Protein AF-A0A850A2I4-F1 (afdb_monomer_lite)

Foldseek 3Di:
DPPPPPPQVLLVCCVLPCVVVVHDLVRLCVQLVHDSVQSVCSNVNNDHQDPSSVVSVVVSCVVSDPPPPRVVVVCVVPVPPD

pLDDT: mean 73.72, std 15.19, range [44.41, 91.0]

Secondary structure (DSSP, 8-state):
-----PPPHHHHHIIIIITTTT--HHHHHHHHTS-HHHHHHHHTTSS---HHHHHHHHHHHHHH---TTTHHHHHHHHTT--

Sequence (82 aa):
MPMKNPPHPGEIIRDLYIEPLELTVTQAAAGLGVSRKTLSLLLNGHAGISPEMAVRLSNFYKSVTASPRLVHFLVLCYGNCI

Radius of gyration: 12.87 Å; chains: 1; bounding box: 41×23×28 Å

Structure (mmCIF, N/CA/C/O backbone):
data_AF-A0A850A2I4-F1
#
_entry.id   AF-A0A850A2I4-F1
#
loop_
_atom_site.group_PDB
_atom_site.id
_atom_site.type_symbol
_atom_site.label_atom_id
_atom_site.label_alt_id
_atom_site.label_comp_id
_atom_site.label_asym_id
_atom_site.label_entity_id
_atom_site.label_seq_id
_atom_site.pdbx_PDB_ins_code
_atom_site.Cartn_x
_atom_site.Cartn_y
_atom_site.Cartn_z
_atom_site.occupancy
_atom_site.B_iso_or_equiv
_atom_site.auth_seq_id
_atom_site.auth_comp_id
_atom_site.auth_asym_id
_atom_site.auth_atom_id
_atom_site.pdbx_PDB_model_num
ATOM 1 N N . MET A 1 1 ? 25.751 11.266 -14.168 1.00 52.75 1 MET A N 1
ATOM 2 C CA . MET A 1 1 ? 25.401 9.833 -14.033 1.00 52.75 1 MET A CA 1
ATOM 3 C C . MET A 1 1 ? 23.894 9.750 -13.846 1.00 52.75 1 MET A C 1
ATOM 5 O O . MET A 1 1 ? 23.417 10.400 -12.922 1.00 52.75 1 MET A O 1
ATOM 9 N N . PRO A 1 2 ? 23.121 9.069 -14.711 1.00 52.44 2 PRO A N 1
ATOM 10 C CA . PRO A 1 2 ? 21.685 8.963 -14.503 1.00 52.44 2 PRO A CA 1
ATOM 11 C C . PRO A 1 2 ? 21.456 7.958 -13.374 1.00 52.44 2 PRO A C 1
ATOM 13 O O . PRO A 1 2 ? 21.560 6.751 -13.577 1.00 52.44 2 PRO A O 1
ATOM 16 N N . MET A 1 3 ? 21.195 8.454 -12.166 1.00 52.88 3 MET A N 1
ATOM 17 C CA . MET A 1 3 ? 20.637 7.629 -11.099 1.00 52.88 3 MET A CA 1
ATOM 18 C C . MET A 1 3 ? 19.232 7.218 -11.536 1.00 52.88 3 MET A C 1
ATOM 20 O O . MET A 1 3 ? 18.258 7.932 -11.317 1.00 52.88 3 MET A O 1
ATOM 24 N N . LYS A 1 4 ? 19.133 6.080 -12.223 1.00 53.06 4 LYS A N 1
ATOM 25 C CA . LYS A 1 4 ? 17.868 5.387 -12.441 1.00 53.06 4 LYS A CA 1
ATOM 26 C C . LYS A 1 4 ? 17.531 4.706 -11.121 1.00 53.06 4 LYS A C 1
ATOM 28 O O . LYS A 1 4 ? 17.867 3.548 -10.920 1.00 53.06 4 LYS A O 1
ATOM 33 N N . ASN A 1 5 ? 16.931 5.462 -10.207 1.00 54.84 5 ASN A N 1
ATOM 34 C CA . ASN A 1 5 ? 16.154 4.882 -9.124 1.00 54.84 5 ASN A CA 1
ATOM 35 C C . ASN A 1 5 ? 14.754 4.675 -9.710 1.00 54.84 5 ASN A C 1
ATOM 37 O O . ASN A 1 5 ? 13.997 5.646 -9.784 1.00 54.84 5 ASN A O 1
ATOM 41 N N . PRO A 1 6 ? 14.426 3.486 -10.257 1.00 65.06 6 PRO A N 1
ATOM 42 C CA . PRO A 1 6 ? 13.059 3.236 -10.674 1.00 65.06 6 PRO A CA 1
ATOM 43 C C . PRO A 1 6 ? 12.159 3.448 -9.448 1.00 65.06 6 PRO A C 1
ATOM 45 O O . PRO A 1 6 ? 12.508 2.969 -8.364 1.00 65.06 6 PRO A O 1
ATOM 48 N N . PRO A 1 7 ? 11.048 4.191 -9.586 1.00 67.69 7 PRO A N 1
ATOM 49 C CA . PRO A 1 7 ? 10.116 4.378 -8.485 1.00 67.69 7 PRO A CA 1
ATOM 50 C C . PRO A 1 7 ? 9.683 3.005 -7.983 1.00 67.69 7 PRO A C 1
ATOM 52 O O . PRO A 1 7 ? 9.387 2.105 -8.779 1.00 67.69 7 PRO A O 1
ATOM 55 N N . HIS A 1 8 ? 9.707 2.820 -6.664 1.00 78.62 8 HIS A N 1
ATOM 56 C CA . HIS A 1 8 ? 9.351 1.535 -6.088 1.00 78.62 8 HIS A CA 1
ATOM 57 C C . HIS A 1 8 ? 7.906 1.202 -6.496 1.00 78.62 8 HIS A C 1
ATOM 59 O O . HIS A 1 8 ? 7.045 2.084 -6.463 1.00 78.62 8 HIS A O 1
ATOM 65 N N . PRO A 1 9 ? 7.582 -0.049 -6.857 1.00 78.19 9 PRO A N 1
ATOM 66 C CA . PRO A 1 9 ? 6.259 -0.379 -7.386 1.00 78.19 9 PRO A CA 1
ATOM 67 C C . PRO A 1 9 ? 5.109 -0.040 -6.430 1.00 78.19 9 PRO A C 1
ATOM 69 O O . PRO A 1 9 ? 4.012 0.292 -6.862 1.00 78.19 9 PRO A O 1
ATOM 72 N N . GLY A 1 10 ? 5.362 -0.049 -5.123 1.00 82.50 10 GLY A N 1
ATOM 73 C CA . GLY A 1 10 ? 4.399 0.439 -4.139 1.00 82.50 10 GLY A CA 1
ATOM 74 C C . GLY A 1 10 ? 4.167 1.957 -4.148 1.00 82.50 10 GLY A C 1
ATOM 75 O O . GLY A 1 10 ? 3.044 2.379 -3.894 1.00 82.50 10 GLY A O 1
ATOM 76 N N . GLU A 1 11 ? 5.154 2.781 -4.510 1.00 82.19 11 GLU A N 1
ATOM 77 C CA . GLU A 1 11 ? 4.929 4.222 -4.709 1.00 82.19 11 GLU A CA 1
ATOM 78 C C . GLU A 1 11 ? 4.065 4.481 -5.944 1.00 82.19 11 GLU A C 1
ATOM 80 O O . GLU A 1 11 ? 3.172 5.322 -5.905 1.00 82.19 11 GLU A O 1
ATOM 85 N N . ILE A 1 12 ? 4.256 3.690 -7.004 1.00 82.69 12 ILE A N 1
ATOM 86 C CA . ILE A 1 12 ? 3.420 3.742 -8.211 1.00 82.69 12 ILE A CA 1
ATOM 87 C C . ILE A 1 12 ? 1.959 3.419 -7.864 1.00 82.69 12 ILE A C 1
ATOM 89 O O . ILE A 1 12 ? 1.039 4.064 -8.353 1.00 82.69 12 ILE A O 1
ATOM 93 N N . ILE A 1 13 ? 1.726 2.445 -6.981 1.00 81.00 13 ILE A N 1
ATOM 94 C CA . ILE A 1 13 ? 0.372 2.092 -6.531 1.00 81.00 13 ILE A CA 1
ATOM 95 C C . ILE A 1 13 ? -0.280 3.244 -5.749 1.00 81.00 13 ILE A C 1
ATOM 97 O O . ILE A 1 13 ? -1.488 3.462 -5.868 1.00 81.00 13 ILE A O 1
ATOM 101 N N . ARG A 1 14 ? 0.498 3.994 -4.958 1.00 82.62 14 ARG A N 1
ATOM 102 C CA . ARG A 1 14 ? -0.000 5.180 -4.246 1.00 82.62 14 ARG A CA 1
ATOM 103 C C . ARG A 1 14 ? -0.511 6.229 -5.234 1.00 82.62 14 ARG A C 1
ATOM 105 O O . ARG A 1 14 ? -1.662 6.640 -5.128 1.00 82.62 14 ARG A O 1
ATOM 112 N N . ASP A 1 15 ? 0.330 6.585 -6.195 1.00 81.69 15 ASP A N 1
ATOM 113 C CA . ASP A 1 15 ? 0.084 7.650 -7.171 1.00 81.69 15 ASP A CA 1
ATOM 114 C C . ASP A 1 15 ? -1.064 7.293 -8.133 1.00 81.69 15 ASP A C 1
ATOM 116 O O . ASP A 1 15 ? -1.985 8.073 -8.354 1.00 81.69 15 ASP A O 1
ATOM 120 N N . LEU A 1 16 ? -1.088 6.050 -8.629 1.00 78.88 16 LEU A N 1
ATOM 121 C CA . LEU A 1 16 ? -2.078 5.617 -9.620 1.00 78.88 16 LEU A CA 1
ATOM 122 C C . LEU A 1 16 ? -3.439 5.233 -9.037 1.00 78.88 16 LEU A C 1
ATOM 124 O O . LEU A 1 16 ? -4.415 5.164 -9.787 1.00 78.88 16 LEU A O 1
ATOM 128 N N . TYR A 1 17 ? -3.520 4.932 -7.739 1.00 77.38 17 TYR A N 1
ATOM 129 C CA . TYR A 1 17 ? -4.759 4.430 -7.145 1.00 77.38 17 TYR A CA 1
ATOM 130 C C . TYR A 1 17 ? -5.166 5.115 -5.852 1.00 77.38 17 TYR A C 1
ATOM 132 O O . TYR A 1 17 ? -6.336 5.441 -5.702 1.00 77.38 17 TYR A O 1
ATOM 140 N N . ILE A 1 18 ? -4.256 5.302 -4.897 1.00 81.31 18 ILE A N 1
ATOM 141 C CA . ILE A 1 18 ? -4.624 5.852 -3.586 1.00 81.31 18 ILE A CA 1
ATOM 142 C C . ILE A 1 18 ? -4.998 7.332 -3.716 1.00 81.31 18 ILE A C 1
ATOM 144 O O . ILE A 1 18 ? -6.036 7.730 -3.192 1.00 81.31 18 ILE A O 1
ATOM 148 N N . GLU A 1 19 ? -4.206 8.113 -4.453 1.00 81.25 19 GLU A N 1
ATOM 149 C CA . GLU A 1 19 ? -4.482 9.535 -4.695 1.00 81.25 19 GLU A CA 1
ATOM 150 C C . GLU A 1 19 ? -5.753 9.786 -5.528 1.00 81.25 19 GLU A C 1
ATOM 152 O O . GLU A 1 19 ? -6.621 10.513 -5.048 1.00 81.25 19 GLU A O 1
ATOM 157 N N . PRO A 1 20 ? -5.958 9.170 -6.712 1.00 80.88 20 PRO A N 1
ATOM 158 C CA . PRO A 1 20 ? -7.140 9.454 -7.529 1.00 80.88 20 PRO A CA 1
ATOM 159 C C . PRO A 1 20 ? -8.448 8.881 -6.973 1.00 80.88 20 PRO A C 1
ATOM 161 O O . PRO A 1 20 ? -9.518 9.342 -7.361 1.00 80.88 20 PRO A O 1
ATOM 164 N N . LEU A 1 21 ? -8.391 7.866 -6.102 1.00 78.12 21 LEU A N 1
ATOM 165 C CA . LEU A 1 21 ? -9.580 7.323 -5.432 1.00 78.12 21 LEU A CA 1
ATOM 166 C C . LEU A 1 21 ? -9.834 7.974 -4.064 1.00 78.12 21 LEU A C 1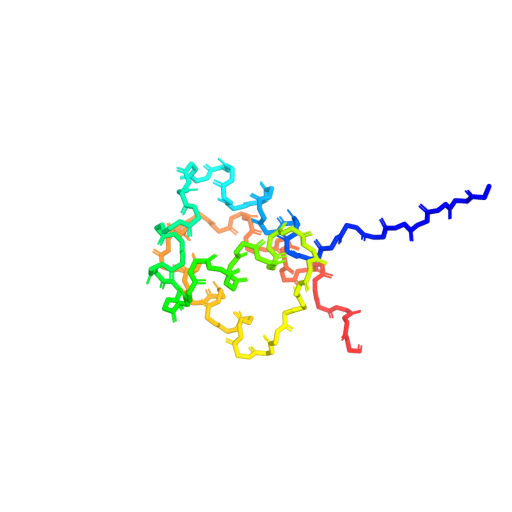
ATOM 168 O O . LEU A 1 21 ? -10.782 7.575 -3.389 1.00 78.12 21 LEU A O 1
ATOM 172 N N . GLU A 1 22 ? -8.980 8.915 -3.639 1.00 81.38 22 GLU A N 1
ATOM 173 C CA . GLU A 1 22 ? -9.011 9.553 -2.314 1.00 81.38 22 GLU A CA 1
ATOM 174 C C . GLU A 1 22 ? -9.145 8.533 -1.164 1.00 81.38 22 GLU A C 1
ATOM 176 O O . GLU A 1 22 ? -9.751 8.785 -0.118 1.00 81.38 22 GLU A O 1
ATOM 181 N N . LEU A 1 23 ? -8.585 7.333 -1.357 1.00 82.06 23 LEU A N 1
ATOM 182 C CA . LEU A 1 23 ? -8.704 6.244 -0.397 1.00 82.06 23 LEU A CA 1
ATOM 183 C C . LEU A 1 23 ? -7.702 6.435 0.729 1.00 82.06 23 LEU A C 1
ATOM 185 O O . LEU A 1 23 ? -6.518 6.693 0.520 1.00 82.06 23 LEU A O 1
ATOM 189 N N . THR A 1 24 ? -8.135 6.191 1.960 1.00 86.69 24 THR A N 1
ATOM 190 C C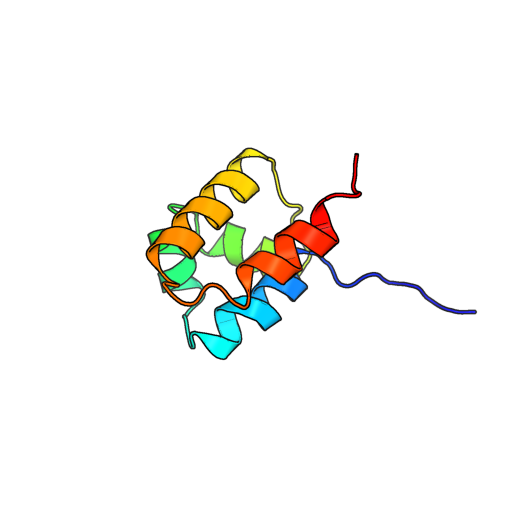A . THR A 1 24 ? -7.174 6.106 3.059 1.00 86.69 24 THR A CA 1
ATOM 191 C C . THR A 1 24 ? -6.424 4.773 3.010 1.00 86.69 24 THR A C 1
ATOM 193 O O . THR A 1 24 ? -6.994 3.723 2.705 1.00 86.69 24 THR A O 1
ATOM 196 N N . VAL A 1 25 ? -5.147 4.780 3.414 1.00 85.88 25 VAL A N 1
ATOM 197 C CA . VAL A 1 25 ? -4.318 3.563 3.584 1.00 85.88 25 VAL A CA 1
ATOM 198 C C . VAL A 1 25 ? -5.049 2.511 4.429 1.00 85.88 25 VAL A C 1
ATOM 200 O O . VAL A 1 25 ? -4.927 1.316 4.186 1.00 85.88 25 VAL A O 1
ATOM 203 N N . THR A 1 26 ? -5.840 2.947 5.412 1.00 86.88 26 THR A N 1
ATOM 204 C CA . THR A 1 26 ? -6.640 2.069 6.272 1.00 86.88 26 THR A CA 1
ATOM 205 C C . THR A 1 26 ? -7.784 1.394 5.512 1.00 86.88 26 THR A C 1
ATOM 207 O O . THR A 1 26 ? -7.964 0.188 5.657 1.00 86.88 26 THR A O 1
ATOM 210 N N . GLN A 1 27 ? -8.533 2.136 4.691 1.00 85.88 27 GLN A N 1
ATOM 211 C CA . GLN A 1 27 ? -9.627 1.582 3.882 1.00 85.88 27 GLN A CA 1
ATOM 212 C C . GLN A 1 27 ? -9.105 0.633 2.803 1.00 85.88 27 GLN A C 1
ATOM 214 O O . GLN A 1 27 ? -9.637 -0.464 2.643 1.00 85.88 27 GLN A O 1
ATOM 219 N N . ALA A 1 28 ? -8.023 1.015 2.120 1.00 84.81 28 ALA A N 1
ATOM 220 C CA . ALA A 1 28 ? -7.369 0.152 1.143 1.00 84.81 28 ALA A CA 1
ATOM 221 C C . ALA A 1 28 ? -6.854 -1.138 1.800 1.00 84.81 28 ALA A C 1
ATOM 223 O O . ALA A 1 28 ? -7.091 -2.231 1.295 1.00 84.81 28 ALA A O 1
ATOM 224 N N . ALA A 1 29 ? -6.215 -1.036 2.970 1.00 88.62 29 ALA A N 1
ATOM 225 C CA . ALA A 1 29 ? -5.730 -2.199 3.709 1.00 88.62 29 ALA A CA 1
ATOM 226 C C . ALA A 1 29 ? -6.873 -3.130 4.151 1.00 88.62 29 ALA A C 1
ATOM 228 O O . ALA A 1 29 ? -6.749 -4.348 4.021 1.00 88.62 29 ALA A O 1
ATOM 229 N N . ALA A 1 30 ? -7.995 -2.565 4.610 1.00 87.25 30 ALA A N 1
ATOM 230 C CA . ALA A 1 30 ? -9.181 -3.329 4.987 1.00 87.25 30 ALA A CA 1
ATOM 231 C C . ALA A 1 30 ? -9.783 -4.082 3.790 1.00 87.25 30 ALA A C 1
ATOM 233 O O . ALA A 1 30 ? -10.064 -5.272 3.901 1.00 87.25 30 ALA A O 1
ATOM 234 N N . GLY A 1 31 ? -9.910 -3.427 2.633 1.00 84.31 31 GLY A N 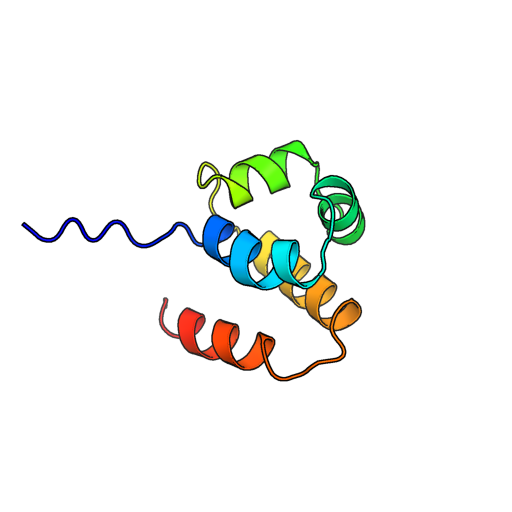1
ATOM 235 C CA . GLY A 1 31 ? -10.418 -4.065 1.417 1.00 84.31 31 GLY A CA 1
ATOM 236 C C . GLY A 1 31 ? -9.467 -5.098 0.802 1.00 84.31 31 GLY A C 1
ATOM 237 O O . GLY A 1 31 ? -9.913 -6.062 0.188 1.00 84.31 31 GLY A O 1
ATOM 238 N N . LEU A 1 32 ? -8.159 -4.943 1.019 1.00 84.38 32 LEU A N 1
ATOM 239 C CA . LEU A 1 32 ? -7.129 -5.908 0.618 1.00 84.38 32 LEU A CA 1
ATOM 240 C C . LEU A 1 32 ? -6.960 -7.069 1.614 1.00 84.38 32 LEU A C 1
ATOM 242 O O . LEU A 1 32 ? -6.254 -8.035 1.310 1.00 84.38 32 LEU A O 1
ATOM 246 N N . GLY A 1 33 ? -7.559 -6.980 2.806 1.00 87.94 33 GLY A N 1
ATOM 247 C CA . GLY A 1 33 ? -7.371 -7.958 3.880 1.00 87.94 33 GLY A CA 1
ATOM 248 C C . GLY A 1 33 ? -5.921 -8.029 4.373 1.00 87.94 33 GLY A C 1
ATOM 249 O O . GLY A 1 33 ? -5.410 -9.113 4.660 1.00 87.94 33 GLY A O 1
ATOM 250 N N . VAL A 1 34 ? -5.224 -6.890 4.417 1.00 88.81 34 VAL A N 1
ATOM 251 C CA . VAL A 1 34 ? -3.830 -6.787 4.880 1.00 88.81 34 VAL A CA 1
ATOM 252 C C . VAL A 1 34 ? -3.708 -5.793 6.026 1.00 88.81 34 VAL A C 1
ATOM 254 O O . VAL A 1 34 ? -4.506 -4.872 6.171 1.00 88.81 34 VAL A O 1
ATOM 257 N N . SER A 1 35 ? -2.670 -5.940 6.846 1.00 90.69 35 SER A N 1
ATOM 258 C CA . SER A 1 35 ? -2.391 -4.972 7.906 1.00 90.69 35 SER A CA 1
ATOM 259 C C . SER A 1 35 ? -2.022 -3.607 7.320 1.00 90.69 35 SER A C 1
ATOM 261 O O . SER A 1 35 ? -1.202 -3.514 6.404 1.00 90.69 35 SER A O 1
ATOM 263 N N . ARG A 1 36 ? -2.529 -2.524 7.926 1.00 91.00 36 ARG A N 1
ATOM 264 C CA . ARG A 1 36 ? -2.169 -1.135 7.571 1.00 91.00 36 ARG A CA 1
ATOM 265 C C . ARG A 1 36 ? -0.653 -0.919 7.526 1.00 91.00 36 ARG A C 1
ATOM 267 O O . ARG A 1 36 ? -0.162 -0.210 6.654 1.00 91.00 36 ARG A O 1
ATOM 274 N N . LYS A 1 37 ? 0.092 -1.547 8.445 1.00 90.50 37 LYS A N 1
ATOM 275 C CA . LYS A 1 37 ? 1.563 -1.495 8.479 1.00 90.50 37 LYS A CA 1
ATOM 276 C C . LYS A 1 37 ? 2.180 -2.081 7.206 1.00 90.50 37 LYS A C 1
ATOM 278 O O . LYS A 1 37 ? 3.069 -1.462 6.639 1.00 90.50 37 LYS A O 1
ATOM 283 N N . THR A 1 38 ? 1.683 -3.226 6.739 1.00 88.94 38 THR A N 1
ATOM 284 C CA . THR A 1 38 ? 2.154 -3.886 5.514 1.00 88.94 38 THR A CA 1
ATOM 285 C C . THR A 1 38 ? 1.887 -3.025 4.288 1.00 88.94 38 THR A C 1
ATOM 287 O O . THR A 1 38 ? 2.796 -2.808 3.493 1.00 88.94 38 THR A O 1
ATOM 290 N N . LEU A 1 39 ? 0.672 -2.475 4.170 1.00 88.75 39 LEU A N 1
ATOM 291 C CA . LEU A 1 39 ? 0.341 -1.569 3.070 1.00 88.75 39 LEU A CA 1
ATOM 292 C C . LEU A 1 39 ? 1.222 -0.313 3.112 1.00 88.75 39 LEU A C 1
ATOM 294 O O . LEU A 1 39 ? 1.788 0.074 2.101 1.00 88.75 39 LEU A O 1
ATOM 298 N N . SER A 1 40 ? 1.404 0.285 4.290 1.00 89.19 40 SER A N 1
ATOM 299 C CA . SER A 1 40 ? 2.256 1.465 4.464 1.00 89.19 40 SER A CA 1
ATOM 300 C C . SER A 1 40 ? 3.714 1.198 4.073 1.00 89.19 40 SER A C 1
ATOM 302 O O . SER A 1 40 ? 4.312 1.999 3.363 1.00 89.19 40 SER A O 1
ATOM 304 N N . LEU A 1 41 ? 4.295 0.067 4.486 1.00 89.25 41 LEU A N 1
ATOM 305 C CA . LEU A 1 41 ? 5.663 -0.302 4.104 1.00 89.25 41 LEU A CA 1
ATOM 306 C C . LEU A 1 41 ? 5.798 -0.484 2.590 1.00 89.25 41 LEU A C 1
ATOM 308 O O . LEU A 1 41 ? 6.782 -0.038 2.011 1.00 89.25 41 LEU A O 1
ATOM 312 N N . LEU A 1 42 ? 4.797 -1.089 1.952 1.00 87.12 42 LEU A N 1
ATOM 313 C CA . LEU A 1 42 ? 4.764 -1.278 0.507 1.00 87.12 42 LEU A CA 1
ATOM 314 C C . LEU A 1 42 ? 4.690 0.070 -0.224 1.00 87.12 42 LEU A C 1
ATOM 316 O O . LEU A 1 42 ? 5.539 0.345 -1.069 1.00 87.12 42 LEU A O 1
ATOM 320 N N . LEU A 1 43 ? 3.753 0.942 0.165 1.00 85.69 43 LEU A N 1
ATOM 321 C CA . LEU A 1 43 ? 3.563 2.272 -0.433 1.00 85.69 43 LEU A CA 1
ATOM 322 C C . LEU A 1 43 ? 4.764 3.211 -0.239 1.00 85.69 43 LEU A C 1
ATOM 324 O O . LEU A 1 43 ? 4.956 4.108 -1.048 1.00 85.69 43 LEU A O 1
ATOM 328 N N . ASN A 1 44 ? 5.561 3.018 0.816 1.00 86.88 44 ASN A N 1
ATOM 329 C CA . ASN A 1 44 ? 6.781 3.793 1.079 1.00 86.88 44 ASN A CA 1
ATOM 330 C C . ASN A 1 44 ? 8.057 3.129 0.533 1.00 86.88 44 ASN A C 1
ATOM 332 O O . ASN A 1 44 ? 9.158 3.570 0.838 1.00 86.88 44 ASN A O 1
ATOM 336 N N . GLY A 1 45 ? 7.931 2.043 -0.229 1.00 83.38 45 GLY A N 1
ATOM 337 C CA . GLY A 1 45 ? 9.072 1.382 -0.858 1.00 83.38 45 GLY A CA 1
ATOM 338 C C . GLY A 1 45 ? 9.971 0.560 0.057 1.00 83.38 45 GLY A C 1
ATOM 339 O O . GLY A 1 45 ? 11.076 0.189 -0.323 1.00 83.38 45 GLY A O 1
ATOM 340 N N . HIS A 1 46 ? 9.487 0.232 1.252 1.00 84.62 46 HIS A N 1
ATOM 341 C CA . HIS A 1 46 ? 10.188 -0.603 2.225 1.00 84.62 46 HIS A CA 1
ATOM 342 C C . HIS A 1 46 ? 9.789 -2.085 2.157 1.00 84.62 46 HIS A C 1
ATOM 344 O O . HIS A 1 46 ? 10.380 -2.906 2.855 1.00 84.62 46 HIS A O 1
ATOM 350 N N . ALA A 1 47 ? 8.780 -2.447 1.357 1.00 82.38 47 ALA A N 1
ATOM 351 C CA . ALA A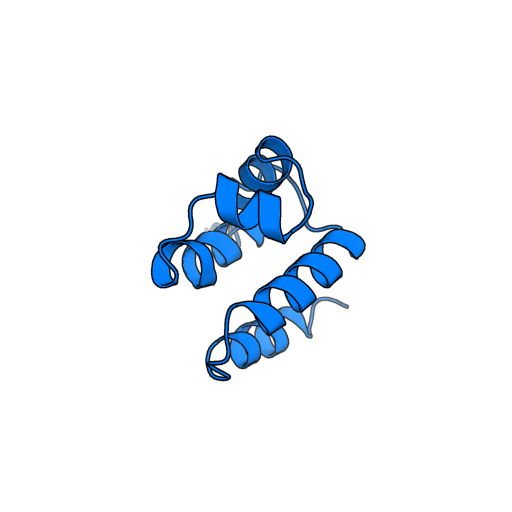 1 47 ? 8.349 -3.830 1.168 1.00 82.38 47 ALA A CA 1
ATOM 352 C C . ALA A 1 47 ? 8.037 -4.126 -0.302 1.00 82.38 47 ALA A C 1
ATOM 354 O O . ALA A 1 47 ? 7.258 -3.409 -0.925 1.00 82.38 47 ALA A O 1
ATOM 355 N N . GLY A 1 48 ? 8.599 -5.217 -0.826 1.00 80.12 48 GLY A N 1
ATOM 356 C CA . GLY A 1 48 ? 8.316 -5.700 -2.176 1.00 80.12 48 GLY A CA 1
ATOM 357 C C . GLY A 1 48 ? 6.908 -6.289 -2.328 1.00 80.12 48 GLY A C 1
ATOM 358 O O . GLY A 1 48 ? 6.219 -6.590 -1.351 1.00 80.12 48 GLY A O 1
ATOM 359 N N . ILE A 1 49 ? 6.482 -6.473 -3.578 1.00 81.00 49 ILE A N 1
ATOM 360 C CA . ILE A 1 49 ? 5.192 -7.086 -3.911 1.00 81.00 49 ILE A CA 1
ATOM 361 C C . ILE A 1 49 ? 5.379 -8.600 -4.030 1.00 81.00 49 ILE A C 1
ATOM 363 O O . ILE A 1 49 ? 5.955 -9.086 -5.000 1.00 81.00 49 ILE A O 1
ATOM 367 N N . SER A 1 50 ? 4.855 -9.354 -3.065 1.00 83.38 50 SER A N 1
ATOM 368 C CA . SER A 1 50 ? 4.733 -10.811 -3.193 1.00 83.38 50 SER A CA 1
ATOM 369 C C . SER A 1 50 ? 3.645 -11.181 -4.214 1.00 83.38 50 SER A C 1
ATOM 371 O O . SER A 1 50 ? 2.659 -10.450 -4.336 1.00 83.38 50 SER A O 1
ATOM 373 N N . PRO A 1 51 ? 3.738 -12.336 -4.895 1.00 80.50 51 PRO A N 1
ATOM 374 C CA . PRO A 1 51 ? 2.721 -12.779 -5.856 1.00 80.50 51 PRO A CA 1
ATOM 375 C C . PRO A 1 51 ? 1.312 -12.859 -5.244 1.00 80.50 51 PRO A C 1
ATOM 377 O O . PRO A 1 51 ? 0.346 -12.419 -5.864 1.00 80.50 51 PRO A O 1
ATOM 380 N N . GLU A 1 52 ? 1.180 -13.303 -3.990 1.00 83.06 52 GLU A N 1
ATOM 381 C CA . GLU A 1 52 ? -0.101 -13.258 -3.265 1.00 83.06 52 GLU A CA 1
ATOM 382 C C . GLU A 1 52 ? -0.651 -11.832 -3.108 1.00 83.06 52 GLU A C 1
ATOM 384 O O . GLU A 1 52 ? -1.855 -11.608 -3.235 1.00 83.06 52 GLU A O 1
ATOM 389 N N . MET A 1 53 ? 0.225 -1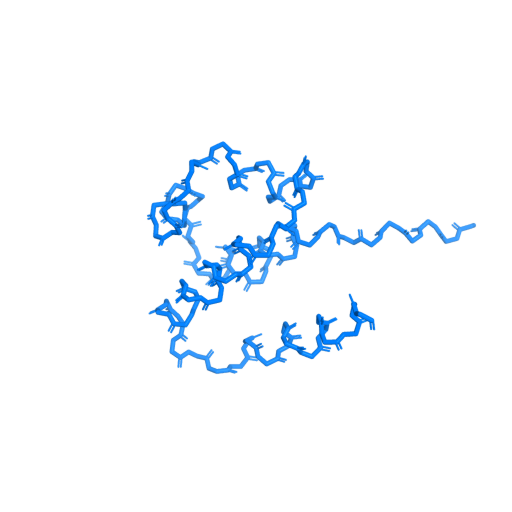0.855 -2.860 1.00 85.44 53 MET A N 1
ATOM 390 C CA . MET A 1 53 ? -0.154 -9.447 -2.731 1.00 85.44 53 MET A CA 1
ATOM 391 C C . MET A 1 53 ? -0.606 -8.873 -4.076 1.00 85.44 53 MET A C 1
ATOM 393 O O . MET A 1 53 ? -1.593 -8.143 -4.124 1.00 85.44 53 MET A O 1
ATOM 397 N N . ALA A 1 54 ? 0.059 -9.246 -5.173 1.00 84.06 54 ALA A N 1
ATOM 398 C CA . ALA A 1 54 ? -0.327 -8.840 -6.523 1.00 84.06 54 ALA A CA 1
ATOM 399 C C . ALA A 1 54 ? -1.737 -9.335 -6.893 1.00 84.06 54 ALA A C 1
ATOM 401 O O . ALA A 1 54 ? -2.536 -8.575 -7.443 1.00 84.06 54 ALA A O 1
ATOM 402 N N . VAL A 1 55 ? -2.078 -10.578 -6.537 1.00 84.75 55 VAL A N 1
ATOM 403 C CA . VAL A 1 55 ? -3.423 -11.133 -6.774 1.00 84.75 55 VAL A CA 1
ATOM 404 C C . VAL A 1 55 ? -4.479 -10.399 -5.945 1.00 84.75 55 VAL A C 1
ATOM 406 O O . VAL A 1 55 ? -5.526 -10.026 -6.479 1.00 84.75 55 VAL A O 1
ATOM 409 N N . ARG A 1 56 ? -4.204 -10.135 -4.659 1.00 84.75 56 ARG A N 1
ATOM 410 C CA . ARG A 1 56 ? -5.118 -9.371 -3.788 1.00 84.75 56 ARG A CA 1
ATOM 411 C C . ARG A 1 56 ? -5.354 -7.961 -4.321 1.00 84.75 56 ARG A C 1
ATOM 413 O O . ARG A 1 56 ? -6.505 -7.543 -4.412 1.00 84.75 56 ARG A O 1
ATOM 420 N N . LEU A 1 57 ? -4.290 -7.273 -4.741 1.00 82.69 57 LEU A N 1
ATOM 421 C CA . LEU A 1 57 ? -4.366 -5.960 -5.387 1.00 82.69 57 LEU A CA 1
ATOM 422 C C . LEU A 1 57 ? -5.210 -6.017 -6.661 1.00 82.69 57 LEU A C 1
ATOM 424 O O . LEU A 1 57 ? -6.144 -5.233 -6.799 1.00 82.69 57 LEU A O 1
ATOM 428 N N . SER A 1 58 ? -4.954 -6.976 -7.555 1.00 82.44 58 SER A N 1
ATOM 429 C CA . SER A 1 58 ? -5.729 -7.134 -8.793 1.00 82.44 58 SER A CA 1
ATOM 430 C C . SER A 1 58 ? -7.226 -7.305 -8.521 1.00 82.44 58 SER A C 1
ATOM 432 O O . SER A 1 58 ? -8.048 -6.645 -9.156 1.00 82.44 58 SER A O 1
ATOM 434 N N . ASN A 1 59 ? -7.594 -8.147 -7.554 1.00 82.69 59 ASN A N 1
ATOM 435 C CA . ASN A 1 59 ? -8.995 -8.402 -7.217 1.00 82.69 59 ASN A CA 1
ATOM 436 C C . ASN A 1 59 ? -9.661 -7.202 -6.536 1.00 82.69 59 ASN A C 1
ATOM 438 O O . ASN A 1 59 ? -10.781 -6.838 -6.896 1.00 82.69 59 ASN A O 1
ATOM 442 N N . PHE A 1 60 ? -8.963 -6.556 -5.602 1.00 83.12 60 PHE A N 1
ATOM 443 C CA . PHE A 1 60 ? -9.452 -5.347 -4.949 1.00 83.12 60 PHE A CA 1
ATOM 444 C C . PHE A 1 60 ? -9.703 -4.233 -5.971 1.00 83.12 60 PHE A C 1
ATOM 446 O O . PHE A 1 60 ? -10.804 -3.684 -6.020 1.00 83.12 60 PHE A O 1
ATOM 453 N N . TYR A 1 61 ? -8.753 -3.972 -6.873 1.00 74.75 61 TYR A N 1
ATOM 454 C CA . TYR A 1 61 ? -8.929 -2.956 -7.913 1.00 74.75 61 TYR A CA 1
ATOM 455 C C . TYR A 1 61 ? -10.026 -3.299 -8.920 1.00 74.75 61 TYR A C 1
ATOM 457 O O . TYR A 1 61 ? -10.778 -2.407 -9.314 1.00 74.75 61 TYR A O 1
ATOM 465 N N . LYS A 1 62 ? -10.193 -4.573 -9.292 1.00 72.50 62 LYS A N 1
ATOM 466 C CA . LYS A 1 62 ? -11.342 -4.998 -10.109 1.00 72.50 62 LYS A CA 1
ATOM 467 C C . LYS A 1 62 ? -12.681 -4.679 -9.437 1.00 72.50 62 LYS A C 1
ATOM 469 O O . LYS A 1 62 ? -13.628 -4.342 -10.137 1.00 72.50 62 LYS A O 1
ATOM 474 N N . SER A 1 63 ? -12.758 -4.773 -8.107 1.00 70.81 63 SER A N 1
ATOM 475 C CA . SER A 1 63 ? -13.987 -4.468 -7.360 1.00 70.81 63 SER A CA 1
ATOM 476 C C . SER A 1 63 ? -14.233 -2.970 -7.144 1.00 70.81 63 SER A C 1
ATOM 478 O O . SER A 1 63 ? -15.382 -2.543 -7.140 1.00 70.81 63 SER A O 1
ATOM 480 N N . VAL A 1 64 ? -13.174 -2.167 -6.991 1.00 68.25 64 VAL A N 1
ATOM 481 C CA . VAL A 1 64 ? -13.269 -0.726 -6.681 1.00 68.25 64 VAL A CA 1
ATOM 482 C C . VAL A 1 64 ? -13.409 0.139 -7.934 1.00 68.25 64 VAL A C 1
ATOM 484 O O . VAL A 1 64 ? -14.084 1.164 -7.907 1.00 68.25 64 VAL A O 1
ATOM 487 N N . THR A 1 65 ? -12.799 -0.264 -9.048 1.00 56.72 65 THR A N 1
ATOM 488 C CA . THR A 1 65 ? -12.761 0.541 -10.275 1.00 56.72 65 THR A CA 1
ATOM 489 C C . THR A 1 65 ? -13.483 -0.156 -11.422 1.00 56.72 65 THR A C 1
ATOM 491 O O . THR A 1 65 ? -12.901 -0.953 -12.148 1.00 56.72 65 THR A O 1
ATOM 494 N N . ALA A 1 66 ? -14.734 0.242 -11.671 1.00 53.47 66 ALA A N 1
ATOM 495 C CA . ALA A 1 66 ? -15.449 -0.034 -12.925 1.00 53.47 66 ALA A CA 1
ATOM 496 C C . ALA A 1 66 ? -14.938 0.823 -14.114 1.00 53.47 66 ALA A C 1
ATOM 498 O O . ALA A 1 66 ? -15.545 0.836 -15.181 1.00 53.47 66 ALA A O 1
ATOM 499 N N . SER A 1 67 ? -13.828 1.555 -13.940 1.00 46.7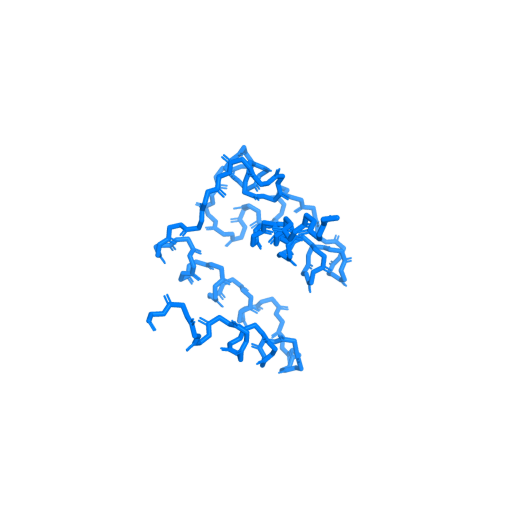8 67 SER A N 1
ATOM 500 C CA . SER A 1 67 ? -13.187 2.393 -14.959 1.00 46.78 67 SER A CA 1
ATOM 501 C C . SER A 1 67 ? -12.018 1.639 -15.622 1.00 46.78 67 SER A C 1
ATOM 503 O O . SER A 1 67 ? -10.943 1.517 -15.029 1.00 46.78 67 SER A O 1
ATOM 505 N N . PRO A 1 68 ? -12.178 1.134 -16.861 1.00 50.31 68 PRO A N 1
ATOM 506 C CA . PRO A 1 68 ? -11.212 0.249 -17.522 1.00 50.31 68 PRO A CA 1
ATOM 507 C C . PRO A 1 68 ? -9.922 0.935 -18.007 1.00 50.31 68 PRO A C 1
ATOM 509 O O . PRO A 1 68 ? -9.043 0.266 -18.549 1.00 50.31 68 PRO A O 1
ATOM 512 N N . ARG A 1 69 ? -9.770 2.257 -17.839 1.00 48.91 69 ARG A N 1
ATOM 513 C CA . ARG A 1 69 ? -8.658 3.009 -18.451 1.00 48.91 69 ARG A CA 1
ATOM 514 C C . ARG A 1 69 ? -7.319 2.902 -17.710 1.00 48.91 69 ARG A C 1
ATOM 516 O O . ARG A 1 69 ? -6.288 2.998 -18.364 1.00 48.91 69 ARG A O 1
ATOM 523 N N . LEU A 1 70 ? -7.308 2.662 -16.396 1.00 50.94 70 LEU A N 1
ATOM 524 C CA . LEU A 1 70 ? -6.068 2.645 -15.593 1.00 50.94 70 LEU A CA 1
ATOM 525 C C . LEU A 1 70 ? -5.445 1.248 -15.439 1.00 50.94 70 LEU A C 1
ATOM 527 O O . LEU A 1 70 ? -4.224 1.108 -15.442 1.00 50.94 70 LEU A O 1
ATOM 531 N N . VAL A 1 71 ? -6.261 0.189 -15.387 1.00 53.44 71 VAL A N 1
ATOM 532 C CA . VAL A 1 71 ? -5.770 -1.199 -15.241 1.00 53.44 71 VAL A CA 1
ATOM 533 C C . VAL A 1 71 ? -4.987 -1.660 -16.479 1.00 53.44 71 VAL A C 1
ATOM 535 O O . VAL A 1 71 ? -4.052 -2.451 -16.371 1.00 53.44 71 VAL A O 1
ATOM 538 N N . HIS A 1 72 ? -5.325 -1.112 -17.651 1.00 49.66 72 HIS A N 1
ATOM 539 C CA . HIS A 1 72 ? -4.639 -1.374 -18.916 1.00 49.66 72 HIS A CA 1
ATOM 540 C C . HIS A 1 72 ? -3.166 -0.927 -18.883 1.00 49.66 72 HIS A C 1
ATOM 542 O O . HIS A 1 72 ? -2.300 -1.618 -19.412 1.00 49.66 72 HIS A O 1
ATOM 548 N N . PHE A 1 73 ? -2.862 0.185 -18.205 1.00 51.88 73 PHE A N 1
ATOM 549 C CA . PHE A 1 73 ? -1.497 0.708 -18.116 1.00 51.88 73 PHE A CA 1
ATOM 550 C C . PHE A 1 73 ? -0.609 -0.141 -17.201 1.00 51.88 73 PHE A C 1
ATOM 552 O O . PHE A 1 73 ? 0.555 -0.382 -17.513 1.00 51.88 73 PHE A O 1
ATOM 559 N N . LEU A 1 74 ? -1.166 -0.662 -16.104 1.00 53.59 74 LEU A N 1
ATOM 560 C CA . LEU A 1 74 ? -0.394 -1.471 -15.164 1.00 53.59 74 LEU A CA 1
ATOM 561 C C . LEU A 1 74 ? -0.105 -2.874 -15.711 1.00 53.59 74 LEU A C 1
ATOM 563 O O . LEU A 1 74 ? 1.003 -3.367 -15.540 1.00 53.59 74 LEU A O 1
ATOM 567 N N . VAL A 1 75 ? -1.039 -3.482 -16.453 1.00 53.91 75 VAL A N 1
ATOM 568 C CA . VAL A 1 75 ? -0.790 -4.761 -17.148 1.00 53.91 75 VAL A CA 1
ATOM 569 C C . VAL A 1 75 ? 0.252 -4.601 -18.263 1.00 53.91 75 VAL A C 1
ATOM 571 O O . VAL A 1 75 ? 1.106 -5.471 -18.420 1.00 53.91 75 VAL A O 1
ATOM 574 N N . LEU A 1 76 ? 0.246 -3.479 -18.993 1.00 51.31 76 LEU A N 1
ATOM 575 C CA . LEU A 1 76 ? 1.243 -3.209 -20.035 1.00 51.31 76 LEU A CA 1
ATOM 576 C C . LEU A 1 76 ? 2.641 -2.901 -19.475 1.00 51.31 76 LEU A C 1
ATOM 578 O O . LEU A 1 76 ? 3.628 -3.336 -20.063 1.00 51.31 76 LEU A O 1
ATOM 582 N N . CYS A 1 77 ? 2.751 -2.197 -18.343 1.00 47.19 77 CYS A N 1
ATOM 583 C CA . CYS A 1 77 ? 4.051 -1.902 -17.727 1.00 47.19 77 CYS A CA 1
ATOM 584 C C . CYS A 1 77 ? 4.645 -3.080 -16.939 1.00 47.19 77 CYS A C 1
ATOM 586 O O . CYS A 1 77 ? 5.867 -3.186 -16.864 1.00 47.19 77 CYS A O 1
ATOM 588 N N . TYR A 1 78 ? 3.823 -3.964 -16.361 1.00 53.12 78 TYR A N 1
ATOM 589 C CA . TYR A 1 78 ? 4.300 -5.102 -15.557 1.00 53.12 78 TYR A CA 1
ATOM 590 C C . TYR A 1 78 ? 4.401 -6.430 -16.325 1.00 53.12 78 TYR A C 1
ATOM 592 O O . TYR A 1 78 ? 4.930 -7.403 -15.791 1.00 53.12 78 TYR A O 1
ATOM 600 N N . GLY A 1 79 ? 3.943 -6.480 -17.581 1.00 45.75 79 GLY A N 1
ATOM 601 C CA . GLY A 1 79 ? 4.023 -7.664 -18.446 1.00 45.75 79 GLY A CA 1
ATOM 602 C C . GLY A 1 79 ? 5.427 -8.019 -18.960 1.00 45.75 79 GLY A C 1
ATOM 603 O O . GLY A 1 79 ? 5.541 -8.934 -19.766 1.00 45.75 79 GLY A O 1
ATOM 604 N N . ASN A 1 80 ? 6.482 -7.319 -18.525 1.00 45.19 80 ASN A N 1
ATOM 605 C CA . ASN A 1 80 ? 7.865 -7.533 -18.981 1.00 45.19 80 ASN A CA 1
ATOM 606 C C . ASN A 1 80 ? 8.866 -7.670 -17.814 1.00 45.19 80 ASN A C 1
ATOM 608 O O . ASN A 1 80 ? 10.005 -7.219 -17.893 1.00 45.19 80 ASN A O 1
ATOM 612 N N . CYS A 1 81 ? 8.413 -8.243 -16.694 1.00 44.69 81 CYS A N 1
ATOM 613 C CA . CYS A 1 81 ? 9.261 -8.584 -15.545 1.00 44.69 81 CYS A CA 1
ATOM 614 C C . CYS A 1 81 ? 9.319 -10.110 -15.299 1.00 44.69 81 CYS A C 1
ATOM 616 O O . CYS A 1 81 ? 9.382 -10.554 -14.152 1.00 44.69 81 CYS A O 1
ATOM 618 N N . ILE A 1 82 ? 9.267 -10.896 -16.383 1.00 44.41 82 ILE A N 1
ATOM 619 C CA . ILE A 1 82 ? 9.740 -12.289 -16.481 1.00 44.41 82 ILE A CA 1
ATOM 620 C C . ILE A 1 82 ? 10.709 -12.355 -17.655 1.00 44.41 82 ILE A C 1
ATOM 622 O O . ILE A 1 82 ? 10.355 -11.786 -18.711 1.00 44.41 82 ILE A O 1
#